Protein AF-A0A523MNP1-F1 (afdb_monomer_lite)

Secondary structure (DSSP, 8-state):
--HHHHHHHHHTT---HHHHHHHHHHHHH-HHHHHHHHHHHHHHHHHHHHHHHHTSTTHHHHHHHHHHHHHHHHHHHHHHHHHHHHHHHHHHHHHHHHHHHHHHHTT--S-TTHHHHHHHTPPP--HHHHHHHH--

Sequence (136 aa):
MNEAEFLLREIDGTLSPEELLELENTVEARPEFAEKRRYWHRIARELATAKTASFGPMFSDRVLARLREARRSGEDTIYVHLRWMFTRVAMAGVGLALVLGVYNATGGPEFSTTLVETLFGLPATNLESAVMLADA

pLDDT: mean 77.7, std 13.32, range [50.22, 93.75]

Radius of gyration: 42.93 Å; chains: 1; bounding box: 68×45×113 Å

Structure (mmCIF, N/CA/C/O backbone):
data_AF-A0A523MNP1-F1
#
_entry.id   AF-A0A523MNP1-F1
#
loop_
_atom_site.group_PDB
_atom_site.id
_atom_site.type_symbol
_atom_site.label_atom_id
_atom_site.label_alt_id
_atom_site.label_comp_id
_atom_site.label_asym_id
_atom_site.label_entity_id
_atom_site.label_seq_id
_atom_site.pdbx_PDB_ins_code
_atom_site.Cartn_x
_atom_site.Cartn_y
_atom_site.Cartn_z
_atom_site.occupancy
_atom_site.B_iso_or_equiv
_atom_site.auth_seq_id
_atom_site.auth_comp_id
_atom_site.auth_asym_id
_atom_site.auth_atom_id
_atom_site.pdbx_PDB_model_num
ATOM 1 N N . MET A 1 1 ? -34.635 3.748 21.398 1.00 60.41 1 MET A N 1
ATOM 2 C CA . MET A 1 1 ? -33.167 3.898 21.348 1.00 60.41 1 MET A CA 1
ATOM 3 C C . MET A 1 1 ? -32.621 2.846 20.394 1.00 60.41 1 MET A C 1
ATOM 5 O O . MET A 1 1 ? -33.147 1.739 20.400 1.00 60.41 1 MET A O 1
ATOM 9 N N . ASN A 1 2 ? -31.685 3.191 19.508 1.00 85.31 2 ASN A N 1
ATOM 10 C CA . ASN A 1 2 ? -31.163 2.244 18.520 1.00 85.31 2 ASN A CA 1
ATOM 11 C C . ASN A 1 2 ? -30.223 1.239 19.210 1.00 85.31 2 ASN A C 1
ATOM 13 O O . ASN A 1 2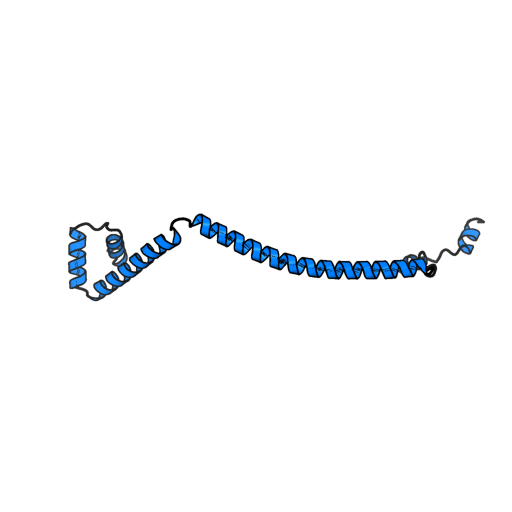 ? -29.274 1.642 19.876 1.00 85.31 2 ASN A O 1
ATOM 17 N N . GLU A 1 3 ? -30.484 -0.060 19.049 1.00 85.69 3 GLU A N 1
ATOM 18 C CA . GLU A 1 3 ? -29.690 -1.150 19.638 1.00 85.69 3 GLU A CA 1
ATOM 19 C C . GLU A 1 3 ? -28.192 -1.026 19.321 1.00 85.69 3 GLU A C 1
ATOM 21 O O . GLU A 1 3 ? -27.343 -1.244 20.183 1.00 85.69 3 GLU A O 1
ATOM 26 N N . ALA A 1 4 ? -27.866 -0.648 18.082 1.00 83.88 4 ALA A N 1
ATOM 27 C CA . ALA A 1 4 ? -26.485 -0.509 17.632 1.00 83.88 4 ALA A CA 1
ATOM 28 C C . ALA A 1 4 ? -25.780 0.689 18.285 1.00 83.88 4 ALA A C 1
ATOM 30 O O . ALA A 1 4 ? -24.609 0.603 18.636 1.00 83.88 4 ALA A O 1
ATOM 31 N N . GLU A 1 5 ? -26.499 1.793 18.477 1.00 88.00 5 GLU A N 1
ATOM 32 C CA . GLU A 1 5 ? -25.973 2.998 19.122 1.00 88.00 5 GLU A CA 1
ATOM 33 C C . GLU A 1 5 ? -25.683 2.748 20.604 1.00 88.00 5 GLU A C 1
ATOM 35 O O . GLU A 1 5 ? -24.653 3.175 21.119 1.00 88.00 5 GLU A O 1
ATOM 40 N N . PHE A 1 6 ? -26.550 1.984 21.272 1.00 87.88 6 PHE A N 1
ATOM 41 C CA . PHE A 1 6 ? -26.376 1.633 22.678 1.00 87.88 6 PHE A CA 1
ATOM 42 C C . PHE A 1 6 ? -25.139 0.750 22.909 1.00 87.88 6 PHE A C 1
ATOM 44 O O . PHE A 1 6 ? -24.341 1.026 23.803 1.00 87.88 6 PHE A O 1
ATOM 51 N N . LEU A 1 7 ? -24.917 -0.247 22.043 1.00 89.00 7 LEU A N 1
ATOM 52 C CA . LEU A 1 7 ? -23.721 -1.100 22.080 1.00 89.00 7 LEU A CA 1
ATOM 53 C C . LEU A 1 7 ? -22.434 -0.346 21.707 1.00 89.00 7 LEU A C 1
ATOM 55 O O . LEU A 1 7 ? -21.372 -0.632 22.253 1.00 89.00 7 LEU A O 1
ATOM 59 N N . LEU A 1 8 ? -22.502 0.624 20.791 1.00 88.12 8 LEU A N 1
ATOM 60 C CA . LEU A 1 8 ? -21.348 1.470 20.467 1.00 88.12 8 LEU A CA 1
ATOM 61 C C . LEU A 1 8 ? -20.953 2.346 21.658 1.00 88.12 8 LEU A C 1
ATOM 63 O O . LEU A 1 8 ? -19.783 2.380 22.028 1.00 88.12 8 LEU A O 1
ATOM 67 N N . ARG A 1 9 ? -21.933 2.975 22.317 1.00 90.75 9 ARG A N 1
ATOM 68 C CA . ARG A 1 9 ? -21.697 3.773 23.529 1.00 90.75 9 ARG A CA 1
ATOM 69 C C . ARG A 1 9 ? -21.100 2.947 24.667 1.00 90.75 9 ARG A C 1
ATOM 71 O O . ARG A 1 9 ? -20.270 3.473 25.410 1.00 90.75 9 ARG A O 1
ATOM 78 N N . GLU A 1 10 ? -21.490 1.675 24.784 1.00 92.19 10 GLU A N 1
ATOM 79 C CA . GLU A 1 10 ? -20.877 0.717 25.712 1.00 92.19 10 GLU A CA 1
ATOM 80 C C . GLU A 1 10 ? -19.390 0.512 25.405 1.00 92.19 10 GLU A C 1
ATOM 82 O O . GLU A 1 10 ? -18.548 0.645 26.292 1.00 92.19 10 GLU A O 1
ATOM 87 N N . ILE A 1 11 ? -19.063 0.206 24.147 1.00 90.69 11 ILE A N 1
ATOM 88 C CA . ILE A 1 11 ? -17.687 -0.049 23.700 1.00 90.69 11 ILE A CA 1
ATOM 89 C C . ILE A 1 11 ? -16.806 1.188 23.891 1.00 90.69 11 ILE A C 1
ATOM 91 O O . ILE A 1 11 ? -15.648 1.056 24.287 1.00 90.69 11 ILE A O 1
ATOM 95 N N . ASP A 1 12 ? -17.367 2.374 23.664 1.00 88.69 12 ASP A N 1
ATOM 96 C CA . ASP A 1 12 ? -16.691 3.654 23.868 1.00 88.69 12 ASP A CA 1
ATOM 97 C C . ASP A 1 12 ? -16.577 4.047 25.355 1.00 88.69 12 ASP A C 1
ATOM 99 O O . ASP A 1 12 ? -15.915 5.032 25.684 1.00 88.69 12 ASP A O 1
ATOM 103 N N . GLY A 1 13 ? -17.200 3.294 26.271 1.00 89.62 13 GLY A N 1
ATOM 104 C CA . GLY A 1 13 ? -17.165 3.560 27.713 1.00 89.62 13 GLY A CA 1
ATOM 105 C C . GLY A 1 13 ? -17.949 4.808 28.133 1.00 89.62 13 GLY A C 1
ATOM 106 O O . GLY A 1 13 ? -17.635 5.418 29.151 1.00 89.62 13 GLY A O 1
ATOM 107 N N . THR A 1 14 ? -18.953 5.205 27.345 1.00 93.06 14 THR A N 1
ATOM 108 C CA . THR A 1 14 ? -19.757 6.429 27.553 1.00 93.06 14 THR A CA 1
ATOM 109 C C . THR A 1 14 ? -21.126 6.166 28.185 1.00 93.06 14 THR A C 1
ATOM 111 O O . THR A 1 14 ? -21.944 7.083 28.304 1.00 93.06 14 THR A O 1
ATOM 114 N N . LEU A 1 15 ? -21.404 4.916 28.561 1.00 91.12 15 LEU A N 1
ATOM 115 C CA . LEU A 1 15 ? -22.618 4.567 29.290 1.00 91.12 15 LEU A CA 1
ATOM 116 C C . LEU A 1 15 ? -22.511 4.984 30.754 1.00 91.12 15 LEU A C 1
ATOM 118 O O . LEU A 1 15 ? -21.487 4.785 31.413 1.00 91.12 15 LEU A O 1
ATOM 122 N N . SER A 1 16 ? -23.604 5.538 31.264 1.00 92.44 16 SER A N 1
ATOM 123 C CA . SER A 1 16 ? -23.780 5.777 32.691 1.00 92.44 16 SER A CA 1
ATOM 124 C C . SER A 1 16 ? -23.996 4.457 33.456 1.00 92.44 16 SER A C 1
ATOM 126 O O . SER A 1 16 ? -24.378 3.444 32.862 1.00 92.44 16 SER A O 1
ATOM 128 N N . PRO A 1 17 ? -23.793 4.438 34.787 1.00 91.19 17 PRO A N 1
ATOM 129 C CA . PRO A 1 17 ? -24.038 3.247 35.605 1.00 91.19 17 PRO A CA 1
ATOM 130 C C . PRO A 1 17 ? -25.482 2.727 35.531 1.00 91.19 17 PRO A C 1
ATOM 132 O O . PRO A 1 17 ? -25.707 1.523 35.602 1.00 91.19 17 PRO A O 1
ATOM 135 N N . GLU A 1 18 ? -26.456 3.625 35.366 1.00 91.88 18 GLU A N 1
ATOM 136 C CA . GLU A 1 18 ? -27.875 3.275 35.231 1.00 91.88 18 GLU A CA 1
ATOM 137 C C . GLU A 1 18 ? -28.153 2.576 33.892 1.00 91.88 18 GLU A C 1
ATOM 139 O O . GLU A 1 18 ? -28.809 1.536 33.857 1.00 91.88 18 GLU A O 1
ATOM 144 N N . GLU A 1 19 ? -27.574 3.081 32.798 1.00 90.69 19 GLU A N 1
ATOM 145 C CA . GLU A 1 19 ? -27.681 2.462 31.470 1.00 90.69 19 GLU A CA 1
ATOM 146 C C . GLU A 1 19 ? -26.971 1.097 31.407 1.00 90.69 19 GLU A C 1
ATOM 148 O O . GLU A 1 19 ? -27.418 0.203 30.692 1.00 90.69 19 GLU A O 1
ATOM 153 N N . LEU A 1 20 ? -25.884 0.898 32.163 1.00 89.75 20 LEU A N 1
ATOM 154 C CA . LEU A 1 20 ? -25.220 -0.409 32.266 1.00 89.75 20 LEU A CA 1
ATOM 155 C C . LEU A 1 20 ? -26.119 -1.460 32.931 1.00 89.75 20 LEU A C 1
ATOM 157 O O . LEU A 1 20 ? -26.164 -2.599 32.469 1.00 89.75 20 LEU A O 1
ATOM 161 N N . LEU A 1 21 ? -26.865 -1.077 33.970 1.00 91.38 21 LEU A N 1
ATOM 162 C CA . LEU A 1 21 ? -27.850 -1.961 34.601 1.00 91.38 21 LEU A CA 1
ATOM 163 C C . LEU A 1 21 ? -29.013 -2.272 33.649 1.00 91.38 21 LEU A C 1
ATOM 165 O O . LEU A 1 21 ? -29.459 -3.414 33.561 1.00 91.38 21 LEU A O 1
ATOM 169 N N . GLU A 1 22 ? -29.488 -1.280 32.893 1.00 90.06 22 GLU A N 1
ATOM 170 C CA . GLU A 1 22 ? -30.512 -1.486 31.862 1.00 90.06 22 GLU A CA 1
ATOM 171 C C . GLU A 1 22 ? -30.025 -2.427 30.747 1.00 90.06 22 GLU A C 1
ATOM 173 O O . GLU A 1 22 ? -30.768 -3.305 30.294 1.00 90.06 22 GLU A O 1
ATOM 178 N N . LEU A 1 23 ? -28.761 -2.295 30.339 1.00 87.62 23 LEU A N 1
ATOM 179 C CA . LEU A 1 23 ? -28.119 -3.182 29.375 1.00 87.62 23 LEU A CA 1
ATOM 180 C C . LEU A 1 23 ? -28.074 -4.624 29.889 1.00 87.62 23 LEU A C 1
ATOM 182 O O . LEU A 1 23 ? -28.402 -5.546 29.143 1.00 87.62 23 LEU A O 1
ATOM 186 N N . GLU A 1 24 ? -27.685 -4.825 31.145 1.00 89.81 24 GLU A N 1
ATOM 187 C CA . GLU A 1 24 ? -27.590 -6.151 31.756 1.00 89.81 24 GLU A CA 1
ATOM 188 C C . GLU A 1 24 ? -28.968 -6.821 31.844 1.00 89.81 24 GLU A C 1
ATOM 190 O O . GLU A 1 24 ? -29.140 -7.937 31.349 1.00 89.81 24 GLU A O 1
ATOM 195 N N . ASN A 1 25 ? -29.986 -6.080 32.291 1.00 91.00 25 ASN A N 1
ATOM 196 C CA . ASN A 1 25 ? -31.380 -6.532 32.282 1.00 91.00 25 ASN A CA 1
ATOM 197 C C . ASN A 1 25 ? -31.876 -6.879 30.865 1.00 91.00 25 ASN A C 1
ATOM 199 O O . ASN A 1 25 ? -32.602 -7.854 30.664 1.00 91.00 25 ASN A O 1
ATOM 203 N N . THR A 1 26 ? -31.478 -6.100 29.856 1.00 89.38 26 THR A N 1
ATOM 204 C CA . THR A 1 26 ? -31.851 -6.349 28.454 1.00 89.38 26 THR A CA 1
ATOM 205 C C . THR A 1 26 ? -31.181 -7.609 27.908 1.00 89.38 26 THR A C 1
ATOM 207 O O . THR A 1 26 ? -31.807 -8.368 27.167 1.00 89.38 26 THR A O 1
ATOM 210 N N . VAL A 1 27 ? -29.925 -7.856 28.282 1.00 89.31 27 VAL A N 1
ATOM 211 C CA . VAL A 1 27 ? -29.171 -9.063 27.915 1.00 89.31 27 VAL A CA 1
ATOM 212 C C . VAL A 1 27 ? -29.783 -10.311 28.554 1.00 89.31 27 VAL A C 1
ATOM 214 O O . VAL A 1 27 ? -29.887 -11.336 27.878 1.00 89.31 27 VAL A O 1
ATOM 217 N N . GLU A 1 28 ? -30.234 -10.226 29.808 1.00 90.50 28 GLU A N 1
ATOM 218 C CA . GLU A 1 28 ? -30.949 -11.318 30.481 1.00 90.50 28 GLU A CA 1
ATOM 219 C C . GLU A 1 28 ? -32.310 -11.601 29.836 1.00 90.50 28 GLU A C 1
ATOM 221 O O . GLU A 1 28 ? -32.657 -12.757 29.588 1.00 90.50 28 GLU A O 1
ATOM 226 N N . ALA A 1 29 ? -33.068 -10.553 29.505 1.00 91.81 29 ALA A N 1
ATOM 227 C CA . ALA A 1 29 ? -34.379 -10.692 28.879 1.00 91.81 29 ALA A CA 1
ATOM 228 C C . ALA A 1 29 ? -34.309 -11.159 27.412 1.00 91.81 29 ALA A C 1
ATOM 230 O O . ALA A 1 29 ? -35.276 -11.728 26.896 1.00 91.81 29 ALA A O 1
ATOM 231 N N . ARG A 1 30 ? -33.197 -10.893 26.709 1.00 92.44 30 ARG A N 1
ATOM 232 C CA . ARG A 1 30 ? -33.032 -11.158 25.271 1.00 92.44 30 ARG A CA 1
ATOM 233 C C . ARG A 1 30 ? -31.671 -11.803 24.966 1.00 92.44 30 ARG A C 1
ATOM 235 O O . ARG A 1 30 ? -30.703 -11.089 24.691 1.00 92.44 30 ARG A O 1
ATOM 242 N N . PRO A 1 31 ? -31.587 -13.144 24.880 1.00 88.62 31 PRO A N 1
ATOM 243 C CA . PRO A 1 31 ? -30.318 -13.840 24.640 1.00 88.62 31 PRO A CA 1
ATOM 244 C C . PRO A 1 31 ? -29.673 -13.503 23.283 1.00 88.62 31 PRO A C 1
ATOM 246 O O . PRO A 1 31 ? -28.448 -13.475 23.174 1.00 88.62 31 PRO A O 1
ATOM 249 N N . GLU A 1 32 ? -30.466 -13.159 22.264 1.00 90.19 32 GLU A N 1
ATOM 250 C CA . GLU A 1 32 ? -29.963 -12.687 20.961 1.00 90.19 32 GLU A CA 1
ATOM 251 C C . GLU A 1 32 ? -29.124 -11.401 21.087 1.00 90.19 32 GLU A C 1
ATOM 253 O O . GLU A 1 32 ? -28.159 -11.181 20.349 1.00 90.19 32 GLU A O 1
ATOM 258 N N . PHE A 1 33 ? -29.453 -10.553 22.066 1.00 88.69 33 PHE A N 1
ATOM 259 C CA . PHE A 1 33 ? -28.719 -9.323 22.340 1.00 88.69 33 PHE A CA 1
ATOM 260 C C . PHE A 1 33 ? -27.325 -9.618 22.909 1.00 88.69 33 PHE A C 1
ATOM 262 O O . PHE A 1 33 ? -26.347 -8.952 22.559 1.00 88.69 33 PHE A O 1
ATOM 269 N N . ALA A 1 34 ? -27.203 -10.684 23.705 1.00 89.12 34 ALA A N 1
ATOM 270 C CA . ALA A 1 34 ? -25.929 -11.170 24.231 1.00 89.12 34 ALA A CA 1
ATOM 271 C C . ALA A 1 34 ? -24.974 -11.628 23.115 1.00 89.12 34 ALA A C 1
ATOM 273 O O . ALA A 1 34 ? -23.754 -11.464 23.215 1.00 89.12 34 ALA A O 1
ATOM 274 N N . GLU A 1 35 ? -25.501 -12.229 22.047 1.00 91.38 35 GLU A N 1
ATOM 275 C CA . GLU A 1 35 ? -24.702 -12.637 20.886 1.00 91.38 35 GLU A CA 1
ATOM 276 C C . GLU A 1 35 ? -24.221 -11.433 20.078 1.00 91.38 35 GLU A C 1
ATOM 278 O O . GLU A 1 35 ? -23.026 -11.339 19.778 1.00 91.38 35 GLU A O 1
ATOM 283 N N . LYS A 1 36 ? -25.110 -10.467 19.812 1.00 89.62 36 LYS A N 1
ATOM 284 C CA . LYS A 1 36 ? -24.742 -9.197 19.168 1.00 89.62 36 LYS A CA 1
ATOM 285 C C . LYS A 1 36 ? -23.666 -8.455 19.963 1.00 89.62 36 LYS A C 1
ATOM 287 O O . LYS A 1 36 ? -22.660 -8.050 19.381 1.00 89.62 36 LYS A O 1
ATOM 292 N N . ARG A 1 37 ? -23.818 -8.333 21.286 1.00 91.00 37 ARG A N 1
ATOM 293 C CA . ARG A 1 37 ? -22.821 -7.707 22.175 1.00 91.00 37 ARG A CA 1
ATOM 294 C C . ARG A 1 37 ? -21.457 -8.396 22.066 1.00 91.00 37 ARG A C 1
ATOM 296 O O . ARG A 1 37 ? -20.433 -7.739 21.875 1.00 91.00 37 ARG A O 1
ATOM 303 N N . ARG A 1 38 ? -21.429 -9.735 22.091 1.00 91.44 38 ARG A N 1
ATOM 304 C CA . ARG A 1 38 ? -20.194 -10.523 21.904 1.00 91.44 38 ARG A CA 1
ATOM 305 C C . ARG A 1 38 ? -19.554 -10.307 20.532 1.00 91.44 38 ARG A C 1
ATOM 307 O O . ARG A 1 38 ? -18.328 -10.222 20.448 1.00 91.44 38 ARG A O 1
ATOM 314 N N . TYR A 1 39 ? -20.358 -10.224 19.476 1.00 90.94 39 TYR A N 1
ATOM 315 C CA . TYR A 1 39 ? -19.889 -9.949 18.118 1.00 90.94 39 TYR A CA 1
ATOM 316 C C . TYR A 1 39 ? -19.233 -8.566 18.013 1.00 90.94 39 TYR A C 1
ATOM 318 O O . TYR A 1 39 ? -18.091 -8.460 17.564 1.00 90.94 39 TYR A O 1
ATOM 326 N N . TRP A 1 40 ? -19.892 -7.522 18.517 1.00 90.50 40 TRP A N 1
ATOM 327 C CA . TRP A 1 40 ? -19.359 -6.159 18.478 1.00 90.50 40 TRP A CA 1
ATOM 328 C C . TRP A 1 40 ? -18.081 -5.992 19.310 1.00 90.50 40 TRP A C 1
ATOM 330 O O . TRP A 1 40 ? -17.112 -5.407 18.827 1.00 90.50 40 TRP A O 1
ATOM 340 N N . HIS A 1 41 ? -17.998 -6.597 20.499 1.00 91.44 41 HIS A N 1
ATOM 341 C CA . HIS A 1 41 ? -16.754 -6.603 21.281 1.00 91.44 41 HIS A CA 1
ATOM 342 C C . HIS A 1 41 ? -15.600 -7.358 20.614 1.00 91.44 41 HIS A C 1
ATOM 344 O O . HIS A 1 41 ? -14.434 -7.085 20.914 1.00 91.44 41 HIS A O 1
ATOM 350 N N . ARG A 1 42 ? -15.893 -8.346 19.762 1.00 92.31 42 ARG A N 1
ATOM 351 C CA . ARG A 1 42 ? -14.867 -9.042 18.979 1.00 92.31 42 ARG A CA 1
ATOM 352 C C . ARG A 1 42 ? -14.307 -8.111 17.910 1.00 92.31 42 ARG A C 1
ATOM 354 O O . ARG A 1 42 ? -13.099 -7.902 17.882 1.00 92.31 42 ARG A O 1
ATOM 361 N N . ILE A 1 43 ? -15.188 -7.479 17.133 1.00 89.44 43 ILE A N 1
ATOM 362 C CA . ILE A 1 43 ? -14.813 -6.497 16.106 1.00 89.44 43 ILE A CA 1
ATOM 363 C C . ILE A 1 43 ? -14.004 -5.347 16.710 1.00 89.44 43 ILE A C 1
ATOM 365 O O . ILE A 1 43 ? -12.949 -4.997 16.186 1.00 89.44 43 ILE A O 1
ATOM 369 N N . ALA A 1 44 ? -14.446 -4.789 17.839 1.00 87.75 44 ALA A N 1
ATOM 370 C CA . ALA A 1 44 ? -13.736 -3.700 18.507 1.00 87.75 44 ALA A CA 1
ATOM 371 C C . ALA A 1 44 ? -12.309 -4.103 18.925 1.00 87.75 44 ALA A C 1
ATOM 373 O O . ALA A 1 44 ? -11.364 -3.334 18.742 1.00 87.75 44 ALA A O 1
ATOM 374 N N . ARG A 1 45 ? -12.123 -5.333 19.428 1.00 87.12 45 ARG A N 1
ATOM 375 C CA . ARG A 1 45 ? -10.795 -5.872 19.769 1.00 87.12 45 ARG A CA 1
ATOM 376 C C . ARG A 1 45 ? -9.918 -6.094 18.538 1.00 87.12 45 ARG A C 1
ATOM 378 O O . ARG A 1 45 ? -8.737 -5.745 18.559 1.00 87.12 45 ARG A O 1
ATOM 385 N N . GLU A 1 46 ? -10.478 -6.639 17.465 1.00 87.00 46 GLU A N 1
ATOM 386 C CA . GLU A 1 46 ? -9.770 -6.824 16.191 1.00 87.00 46 GLU A CA 1
ATOM 387 C C . GLU A 1 46 ? -9.332 -5.476 15.593 1.00 87.00 46 GLU A C 1
ATOM 389 O O . GLU A 1 46 ? -8.190 -5.320 15.168 1.00 87.00 46 GLU A O 1
ATOM 394 N N . LEU A 1 47 ? -10.182 -4.451 15.657 1.00 84.00 47 LEU A N 1
ATOM 395 C CA . LEU A 1 47 ? -9.837 -3.092 15.229 1.00 84.00 47 LEU A CA 1
ATOM 396 C C . LEU A 1 47 ? -8.754 -2.457 16.107 1.00 84.00 47 LEU A C 1
ATOM 398 O O . LEU A 1 47 ? -7.824 -1.842 15.584 1.00 84.00 47 LEU A O 1
ATOM 402 N N . ALA A 1 48 ? -8.835 -2.610 17.431 1.00 79.75 48 ALA A N 1
ATOM 403 C CA . ALA A 1 48 ? -7.836 -2.066 18.351 1.00 79.75 48 ALA A CA 1
ATOM 404 C C . ALA A 1 48 ? -6.445 -2.688 18.125 1.00 79.75 48 ALA A C 1
ATOM 406 O O . ALA A 1 48 ? -5.433 -1.976 18.110 1.00 79.75 48 ALA A O 1
ATOM 407 N N . THR A 1 49 ? -6.398 -4.000 17.885 1.00 78.81 49 THR A N 1
ATOM 408 C CA . THR A 1 49 ? -5.164 -4.734 17.556 1.00 78.81 49 THR A CA 1
ATOM 409 C C . THR A 1 49 ? -4.638 -4.385 16.158 1.00 78.81 49 THR A C 1
ATOM 411 O O . THR A 1 49 ? -3.440 -4.156 15.982 1.00 78.81 49 THR A O 1
ATOM 414 N N . ALA A 1 50 ? -5.516 -4.228 15.165 1.00 73.56 50 ALA A N 1
ATOM 415 C CA . ALA A 1 50 ? -5.128 -3.789 13.825 1.00 73.56 50 ALA A CA 1
ATOM 416 C C . ALA A 1 50 ? -4.590 -2.347 13.808 1.00 73.56 50 ALA A C 1
ATOM 418 O O . ALA A 1 50 ? -3.614 -2.057 13.109 1.00 73.56 50 ALA A O 1
ATOM 419 N N . LYS A 1 51 ? -5.178 -1.441 14.601 1.00 68.19 51 LYS A N 1
ATOM 420 C CA . LYS A 1 51 ? -4.727 -0.047 14.747 1.00 68.19 51 LYS A CA 1
ATOM 421 C C . LYS A 1 51 ? -3.326 0.026 15.349 1.00 68.19 51 LYS A C 1
ATOM 423 O O . LYS A 1 51 ? -2.493 0.778 14.852 1.00 68.19 51 LYS A O 1
ATOM 428 N N . THR A 1 52 ? -3.044 -0.775 16.373 1.00 64.50 52 THR A N 1
ATOM 429 C CA . THR A 1 52 ? -1.704 -0.849 16.981 1.00 64.50 52 THR A CA 1
ATOM 430 C C . THR A 1 52 ? -0.669 -1.458 16.035 1.00 64.50 52 THR A C 1
ATOM 432 O O . THR A 1 52 ? 0.464 -0.984 15.999 1.00 64.50 52 THR A O 1
ATOM 435 N N . ALA A 1 53 ? -1.042 -2.437 15.206 1.00 62.50 53 ALA A N 1
ATOM 436 C CA . ALA A 1 53 ? -0.147 -2.979 14.181 1.00 62.50 53 ALA A CA 1
ATOM 437 C C . ALA A 1 53 ? 0.132 -1.971 13.046 1.00 62.50 53 ALA A C 1
ATOM 439 O O . ALA A 1 53 ? 1.285 -1.790 12.635 1.00 62.50 53 ALA A O 1
ATOM 440 N N . SER A 1 54 ? -0.913 -1.284 12.574 1.00 60.94 54 SER A N 1
ATOM 441 C CA . SER A 1 54 ? -0.856 -0.368 11.426 1.00 60.94 54 SER A CA 1
ATOM 442 C C . SER A 1 54 ? -0.220 0.978 11.767 1.00 60.94 54 SER A C 1
ATOM 444 O O . SER A 1 54 ? 0.517 1.506 10.951 1.00 60.94 54 SER A O 1
ATOM 446 N N . PHE A 1 55 ? -0.421 1.505 12.976 1.00 63.47 55 PHE A N 1
ATOM 447 C CA . PHE A 1 55 ? 0.206 2.748 13.451 1.00 63.47 55 PHE A CA 1
ATOM 448 C C . PHE A 1 55 ? 1.320 2.504 14.474 1.00 63.47 55 PHE A C 1
ATOM 450 O O . PHE A 1 55 ? 1.710 3.408 15.211 1.00 63.47 55 PHE A O 1
ATOM 457 N N . GLY A 1 56 ? 1.838 1.276 14.532 1.00 64.19 56 GLY A N 1
ATOM 458 C CA . GLY A 1 56 ? 2.969 0.940 15.387 1.00 64.19 56 GLY A CA 1
ATOM 459 C C . GLY A 1 56 ? 4.225 1.755 15.042 1.00 64.19 56 GLY A C 1
ATOM 460 O O . GLY A 1 56 ? 4.322 2.318 13.942 1.00 64.19 56 GLY A O 1
ATOM 461 N N . PRO A 1 57 ? 5.209 1.806 15.957 1.00 69.25 57 PRO A N 1
ATOM 462 C CA . PRO A 1 57 ? 6.454 2.541 15.755 1.00 69.25 57 PRO A CA 1
ATOM 463 C C . PRO A 1 57 ? 7.115 2.174 14.418 1.00 69.25 57 PRO A C 1
ATOM 465 O O . PRO A 1 57 ? 7.029 1.036 13.953 1.00 69.25 57 PRO A O 1
ATOM 468 N N . MET A 1 58 ? 7.749 3.164 13.783 1.00 75.50 58 MET A N 1
ATOM 469 C CA . MET A 1 58 ? 8.350 3.052 12.445 1.00 75.50 58 MET A CA 1
ATOM 470 C C . MET A 1 58 ? 7.354 2.781 11.296 1.00 75.50 58 MET A C 1
ATOM 472 O O . MET A 1 58 ? 7.735 2.265 10.246 1.00 75.50 58 MET A O 1
ATOM 476 N N . PHE A 1 59 ? 6.067 3.135 11.433 1.00 75.06 59 PHE A N 1
ATOM 477 C CA . PHE A 1 59 ? 5.121 3.113 10.302 1.00 75.06 59 PHE A CA 1
ATOM 478 C C . PHE A 1 59 ? 5.645 3.905 9.094 1.00 75.06 59 PHE A C 1
ATOM 480 O O . PHE A 1 59 ? 5.699 3.365 7.991 1.00 75.06 59 PHE A O 1
ATOM 487 N N . SER A 1 60 ? 6.103 5.140 9.315 1.00 77.56 60 SER A N 1
ATOM 488 C CA . SER A 1 60 ? 6.647 6.001 8.259 1.00 77.56 60 SER A CA 1
ATOM 489 C C . SER A 1 60 ? 7.851 5.368 7.561 1.00 77.56 60 SER A C 1
ATOM 491 O O . SER A 1 60 ? 7.919 5.382 6.335 1.00 77.56 60 SER A O 1
ATOM 493 N N . ASP A 1 61 ? 8.752 4.734 8.317 1.00 77.88 61 ASP A N 1
ATOM 494 C CA . ASP A 1 61 ? 9.923 4.058 7.752 1.00 77.88 61 ASP A CA 1
ATOM 495 C C . ASP A 1 61 ? 9.523 2.839 6.920 1.00 77.88 61 ASP A C 1
ATOM 497 O O . ASP A 1 61 ? 10.048 2.638 5.826 1.00 77.88 61 ASP A O 1
ATOM 501 N N . ARG A 1 62 ? 8.537 2.057 7.382 1.00 80.25 62 ARG A N 1
ATOM 502 C CA . ARG A 1 62 ? 7.997 0.906 6.639 1.00 80.25 62 ARG A CA 1
ATOM 503 C C . ARG A 1 62 ? 7.295 1.333 5.349 1.00 80.25 62 ARG A C 1
ATOM 505 O O . ARG A 1 62 ? 7.468 0.684 4.318 1.00 80.25 62 ARG A O 1
ATOM 512 N N . VAL A 1 63 ? 6.543 2.434 5.379 1.00 80.88 63 VAL A N 1
ATOM 513 C CA . VA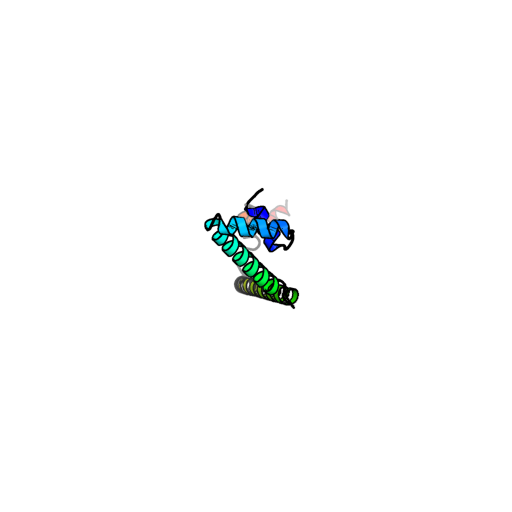L A 1 63 ? 5.898 3.008 4.187 1.00 80.88 63 VAL A CA 1
ATOM 514 C C . VAL A 1 63 ? 6.945 3.522 3.197 1.00 80.88 63 VAL A C 1
ATOM 516 O O . VAL A 1 63 ? 6.885 3.185 2.015 1.00 80.88 63 VAL A O 1
ATOM 519 N N . LEU A 1 64 ? 7.941 4.276 3.667 1.00 81.75 64 LEU A N 1
ATOM 520 C CA . LEU A 1 64 ? 9.024 4.792 2.826 1.00 81.75 64 LEU A CA 1
ATOM 521 C C . LEU A 1 64 ? 9.878 3.670 2.228 1.00 81.75 64 LEU A C 1
ATOM 523 O O . LEU A 1 64 ? 10.241 3.746 1.053 1.00 81.75 64 LEU A O 1
ATOM 527 N N . ALA A 1 65 ? 10.173 2.622 2.998 1.00 82.31 65 ALA A N 1
ATOM 528 C CA . ALA A 1 65 ? 10.874 1.441 2.504 1.00 82.31 65 ALA A CA 1
ATOM 529 C C . ALA A 1 65 ? 10.088 0.777 1.366 1.00 82.31 65 ALA A C 1
ATOM 531 O O . ALA A 1 65 ? 10.640 0.550 0.290 1.00 82.31 65 ALA A O 1
ATOM 532 N N . ARG A 1 66 ? 8.779 0.571 1.550 1.00 80.25 66 ARG A N 1
ATOM 533 C CA . ARG A 1 66 ? 7.920 -0.061 0.541 1.00 80.25 66 ARG A CA 1
ATOM 534 C C . ARG A 1 66 ? 7.758 0.785 -0.724 1.00 80.25 66 ARG A C 1
ATOM 536 O O . ARG A 1 66 ? 7.740 0.236 -1.822 1.00 80.25 66 ARG A O 1
ATOM 543 N N . LEU A 1 67 ? 7.704 2.111 -0.592 1.00 79.31 67 LEU A N 1
ATOM 544 C CA . LEU A 1 67 ? 7.701 3.034 -1.734 1.00 79.31 67 LEU A CA 1
ATOM 545 C C . LEU A 1 67 ? 9.027 3.006 -2.510 1.00 79.31 67 LEU A C 1
ATOM 547 O O . LEU A 1 67 ? 9.016 3.020 -3.740 1.00 79.31 67 LEU A O 1
ATOM 551 N N . ARG A 1 68 ? 10.170 2.942 -1.814 1.00 77.81 68 ARG A N 1
ATOM 552 C CA . ARG A 1 68 ? 11.494 2.822 -2.454 1.00 77.81 68 ARG A CA 1
ATOM 553 C C . ARG A 1 68 ? 11.651 1.496 -3.197 1.00 77.81 68 ARG A C 1
ATOM 555 O O . ARG A 1 68 ? 12.174 1.498 -4.307 1.00 77.81 68 ARG A O 1
ATOM 562 N N . GLU A 1 69 ? 11.179 0.400 -2.611 1.00 77.50 69 GLU A N 1
ATOM 563 C CA . GLU A 1 69 ? 11.160 -0.934 -3.228 1.00 77.50 69 GLU A CA 1
ATOM 564 C C . GLU A 1 69 ? 10.333 -0.933 -4.524 1.00 77.50 69 GLU A C 1
ATOM 566 O O . GLU A 1 69 ? 10.820 -1.328 -5.583 1.00 77.50 69 GLU A O 1
ATOM 571 N N . ALA A 1 70 ? 9.106 -0.402 -4.463 1.00 71.06 70 ALA A N 1
ATOM 572 C CA . ALA A 1 70 ? 8.212 -0.310 -5.615 1.00 71.06 70 ALA A CA 1
ATOM 573 C C . ALA A 1 70 ? 8.802 0.559 -6.739 1.00 71.06 70 ALA A C 1
ATOM 575 O O . ALA A 1 70 ? 8.700 0.210 -7.915 1.00 71.06 70 ALA A O 1
ATOM 576 N N . ARG A 1 71 ? 9.464 1.667 -6.382 1.00 70.56 71 ARG A N 1
ATOM 577 C CA . ARG A 1 71 ? 10.126 2.549 -7.349 1.00 70.56 71 ARG A CA 1
ATOM 578 C C . ARG A 1 71 ? 11.302 1.865 -8.049 1.00 70.56 71 ARG A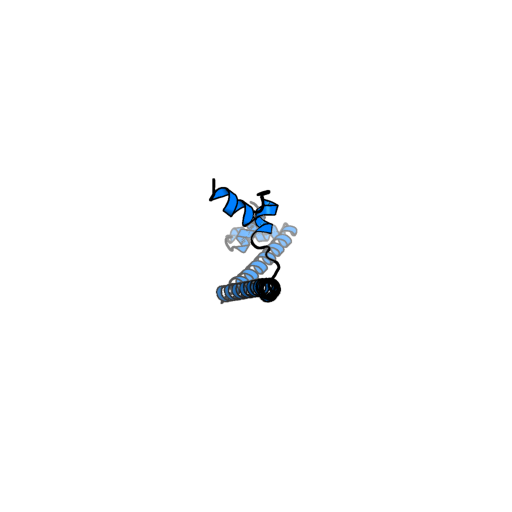 C 1
ATOM 580 O O . ARG A 1 71 ? 11.383 1.941 -9.270 1.00 70.56 71 ARG A O 1
ATOM 587 N N . ARG A 1 72 ? 12.165 1.163 -7.305 1.00 69.19 72 ARG A N 1
ATOM 588 C CA . ARG A 1 72 ? 13.290 0.406 -7.884 1.00 69.19 72 ARG A CA 1
ATOM 589 C C . ARG A 1 72 ? 12.807 -0.692 -8.830 1.00 69.19 72 ARG A C 1
ATOM 591 O O . ARG A 1 72 ? 13.295 -0.785 -9.947 1.00 69.19 72 ARG A O 1
ATOM 598 N N . SER A 1 73 ? 11.788 -1.451 -8.427 1.00 66.62 73 SER A N 1
ATOM 599 C CA . SER A 1 73 ? 11.203 -2.511 -9.260 1.00 66.62 73 SER A CA 1
ATOM 600 C C . SER A 1 73 ? 10.627 -1.983 -10.585 1.00 66.62 73 SER A C 1
ATOM 602 O O . SER A 1 73 ? 10.815 -2.604 -11.637 1.00 66.62 73 SER A O 1
ATOM 604 N N . GLY A 1 74 ? 9.959 -0.824 -10.555 1.00 65.38 74 GLY A N 1
ATOM 605 C CA . GLY A 1 74 ? 9.443 -0.173 -11.761 1.00 65.38 74 GLY A CA 1
ATOM 606 C C . GLY A 1 74 ? 10.549 0.376 -12.667 1.00 65.38 74 GLY A C 1
ATOM 607 O O . GLY A 1 74 ? 10.517 0.152 -13.878 1.00 65.38 74 GLY A O 1
ATOM 608 N N . GLU A 1 75 ? 11.544 1.055 -12.087 1.00 65.56 75 GLU A N 1
ATOM 609 C CA . GLU A 1 75 ? 12.677 1.630 -12.824 1.00 65.56 75 GLU A CA 1
ATOM 610 C C . GLU A 1 75 ? 13.534 0.541 -13.490 1.00 65.56 75 GLU A C 1
ATOM 612 O O . GLU A 1 75 ? 13.846 0.667 -14.674 1.00 65.56 75 GLU A O 1
ATOM 617 N N . ASP A 1 76 ? 13.824 -0.566 -12.801 1.00 67.62 76 ASP A N 1
ATOM 618 C CA . ASP A 1 76 ? 14.614 -1.672 -13.357 1.00 67.62 76 ASP A CA 1
ATOM 619 C C . ASP A 1 76 ? 13.907 -2.345 -14.542 1.00 67.62 76 ASP A C 1
ATOM 621 O O . ASP A 1 76 ? 14.524 -2.627 -15.573 1.00 67.62 76 ASP A O 1
ATOM 625 N N . THR A 1 77 ? 12.591 -2.546 -14.448 1.00 70.69 77 THR A N 1
ATOM 626 C CA . THR A 1 77 ? 11.818 -3.196 -15.518 1.00 70.69 77 THR A CA 1
ATOM 627 C C . THR A 1 77 ? 11.772 -2.333 -16.781 1.00 70.69 77 THR A C 1
ATOM 629 O O . THR A 1 77 ? 11.967 -2.840 -17.893 1.00 70.69 77 THR A O 1
ATOM 632 N N . ILE A 1 78 ? 11.562 -1.021 -16.621 1.00 74.00 78 ILE A N 1
ATOM 633 C CA . ILE A 1 78 ? 11.545 -0.060 -17.731 1.00 74.00 78 ILE A CA 1
ATOM 634 C C . ILE A 1 78 ? 12.946 0.081 -18.332 1.00 74.00 78 ILE A C 1
ATOM 636 O O . ILE A 1 78 ? 13.095 0.049 -19.554 1.00 74.00 78 ILE A O 1
ATOM 640 N N . TYR A 1 79 ? 13.980 0.183 -17.496 1.00 77.00 79 TYR A N 1
ATOM 641 C CA . TYR A 1 79 ? 15.360 0.346 -17.946 1.00 77.00 79 TYR A CA 1
ATOM 642 C C . TYR A 1 79 ? 15.843 -0.850 -18.776 1.00 77.00 79 TYR A C 1
ATOM 644 O O . TYR A 1 79 ? 16.473 -0.663 -19.820 1.00 77.00 79 TYR A O 1
ATOM 652 N N . VAL A 1 80 ? 15.498 -2.079 -18.376 1.00 75.00 80 VAL A N 1
ATOM 653 C CA . VAL A 1 80 ? 15.837 -3.299 -19.130 1.00 75.00 80 VAL A CA 1
ATOM 654 C C . VAL A 1 80 ? 15.188 -3.299 -20.518 1.00 75.00 80 VAL A C 1
ATOM 656 O O . VAL A 1 80 ? 15.866 -3.576 -21.512 1.00 75.00 80 VAL A O 1
ATOM 659 N N . HIS A 1 81 ? 13.907 -2.934 -20.612 1.00 77.00 81 HIS A N 1
ATOM 660 C CA . HIS A 1 81 ? 13.202 -2.869 -21.896 1.00 77.00 81 HIS A CA 1
ATOM 661 C C . HIS A 1 81 ? 13.765 -1.765 -22.797 1.00 77.00 81 HIS A C 1
ATOM 663 O O . HIS A 1 81 ? 14.031 -1.999 -23.981 1.00 77.00 81 HIS A O 1
ATOM 669 N N . LEU A 1 82 ? 14.021 -0.584 -22.230 1.00 80.75 82 LEU A N 1
ATOM 670 C CA . LEU A 1 82 ? 14.547 0.561 -22.968 1.00 80.75 82 LEU A CA 1
ATOM 671 C C . LEU A 1 82 ? 15.958 0.282 -23.502 1.00 80.75 82 LEU A C 1
ATOM 673 O O . LEU A 1 82 ? 16.241 0.536 -24.673 1.00 80.75 82 LEU A O 1
ATOM 677 N N . ARG A 1 83 ? 16.822 -0.328 -22.681 1.00 80.00 83 ARG A N 1
ATOM 678 C CA . ARG A 1 83 ? 18.176 -0.736 -23.079 1.00 80.00 83 ARG A CA 1
ATOM 679 C C . ARG A 1 83 ? 18.153 -1.726 -24.241 1.00 80.00 83 ARG A C 1
ATOM 681 O O . ARG A 1 83 ? 18.961 -1.606 -25.165 1.00 80.00 83 ARG A O 1
ATOM 688 N N . TRP A 1 84 ? 17.242 -2.695 -24.217 1.00 81.00 84 TRP A N 1
ATOM 689 C CA . TRP A 1 84 ? 17.142 -3.700 -25.272 1.00 81.00 84 TRP A CA 1
ATOM 690 C C . TRP A 1 84 ? 16.673 -3.106 -26.605 1.00 81.00 84 TRP A C 1
ATOM 692 O O . TRP A 1 84 ? 17.276 -3.383 -27.645 1.00 81.00 84 TRP A O 1
ATOM 702 N N . MET A 1 85 ? 15.659 -2.232 -26.578 1.00 82.81 85 MET A N 1
ATOM 703 C CA . MET A 1 85 ? 15.205 -1.517 -27.776 1.00 82.81 85 MET A CA 1
ATOM 704 C C . MET A 1 85 ? 16.311 -0.628 -28.348 1.00 82.81 85 MET A C 1
ATOM 706 O O . MET A 1 85 ? 16.595 -0.696 -29.544 1.00 82.81 85 MET A O 1
ATOM 710 N N . PHE A 1 86 ? 16.990 0.143 -27.494 1.00 87.62 86 PHE A N 1
ATOM 711 C CA . PHE A 1 86 ? 18.050 1.051 -27.927 1.00 87.62 86 PHE A CA 1
ATOM 712 C C . PHE A 1 86 ? 19.230 0.300 -28.548 1.00 87.62 86 PHE A C 1
ATOM 714 O O . PHE A 1 86 ? 19.740 0.705 -29.587 1.00 87.62 86 PHE A O 1
ATOM 721 N N . THR A 1 87 ? 19.619 -0.842 -27.972 1.00 86.06 87 THR A N 1
ATOM 722 C CA . THR A 1 87 ? 20.705 -1.674 -28.516 1.00 86.06 87 THR A CA 1
ATOM 723 C C . THR A 1 87 ? 20.358 -2.198 -29.911 1.00 86.06 87 THR A C 1
ATOM 725 O O . THR A 1 87 ? 21.196 -2.163 -30.808 1.00 86.06 87 THR A O 1
ATOM 728 N N . ARG A 1 88 ? 19.113 -2.640 -30.135 1.00 87.69 88 ARG A N 1
ATOM 729 C CA . ARG A 1 88 ? 18.668 -3.109 -31.457 1.00 87.69 88 ARG A CA 1
ATOM 730 C C . ARG A 1 88 ? 18.661 -1.996 -32.499 1.00 87.69 88 ARG A C 1
ATOM 732 O O . ARG A 1 88 ? 19.139 -2.208 -33.610 1.00 87.69 88 ARG A O 1
ATOM 739 N N . VAL A 1 89 ? 18.159 -0.819 -32.132 1.00 88.81 89 VAL A N 1
ATOM 740 C CA . VAL A 1 89 ? 18.143 0.354 -33.018 1.00 88.81 89 VAL A CA 1
ATOM 741 C C . VAL A 1 89 ? 19.565 0.819 -33.330 1.00 88.81 89 VAL A C 1
ATOM 743 O O . VAL A 1 89 ? 19.879 1.067 -34.490 1.00 88.81 89 VAL A O 1
ATOM 746 N N . ALA A 1 90 ? 20.450 0.865 -32.331 1.00 88.44 90 ALA A N 1
ATOM 747 C CA . ALA A 1 90 ? 21.852 1.223 -32.525 1.00 88.44 90 ALA A CA 1
ATOM 748 C C . ALA A 1 90 ? 22.561 0.248 -33.478 1.00 88.44 90 ALA A C 1
ATOM 750 O O . ALA A 1 90 ? 23.231 0.688 -34.408 1.00 88.44 90 ALA A O 1
ATOM 751 N N . MET A 1 91 ? 22.364 -1.064 -33.308 1.00 91.44 91 MET A N 1
ATOM 752 C CA . MET A 1 91 ? 22.937 -2.076 -34.207 1.00 91.44 91 MET A CA 1
ATOM 753 C C . MET A 1 91 ? 22.404 -1.945 -35.640 1.00 91.44 91 MET A C 1
ATOM 755 O O . MET A 1 91 ? 23.180 -2.051 -36.589 1.00 91.44 91 MET A O 1
ATOM 759 N N . ALA A 1 92 ? 21.110 -1.658 -35.813 1.00 91.19 92 ALA A N 1
ATOM 760 C CA . ALA A 1 92 ? 20.534 -1.385 -37.129 1.00 91.19 92 ALA A CA 1
ATOM 761 C C . ALA A 1 92 ? 21.133 -0.118 -37.766 1.00 91.19 92 ALA A C 1
ATOM 763 O O . ALA A 1 92 ? 21.468 -0.125 -38.948 1.00 91.19 92 ALA A O 1
ATOM 764 N N . GLY A 1 93 ? 21.327 0.943 -36.976 1.00 91.50 93 GLY A N 1
ATOM 765 C CA . GLY A 1 93 ? 21.956 2.185 -37.423 1.00 91.50 93 GLY A CA 1
ATOM 766 C C . GLY A 1 93 ? 23.411 1.995 -37.853 1.00 91.50 93 GLY A C 1
ATOM 767 O O . GLY A 1 93 ? 23.798 2.472 -38.916 1.00 91.50 93 GLY A O 1
ATOM 768 N N . VAL A 1 94 ? 24.202 1.243 -37.081 1.00 93.56 94 VAL A N 1
ATOM 769 C CA . VAL A 1 94 ? 25.586 0.891 -37.447 1.00 93.56 94 VAL A CA 1
ATOM 770 C C . VAL A 1 94 ? 25.619 0.064 -38.733 1.00 93.56 94 VAL A C 1
ATOM 772 O O . VAL A 1 94 ? 26.435 0.338 -39.610 1.00 93.56 94 VAL A O 1
ATOM 775 N N . GLY A 1 95 ? 24.711 -0.905 -38.881 1.00 93.75 95 GLY A N 1
ATOM 776 C CA . GLY A 1 95 ? 24.580 -1.688 -40.111 1.00 93.75 95 GLY A CA 1
ATOM 777 C C . GLY A 1 95 ? 24.254 -0.816 -41.325 1.00 93.75 95 GLY A C 1
ATOM 778 O O . GLY A 1 95 ? 24.918 -0.922 -42.353 1.00 93.75 95 GLY A O 1
ATOM 779 N N . LEU A 1 96 ? 23.291 0.098 -41.193 1.00 92.88 96 LEU A N 1
ATOM 780 C CA . LEU A 1 96 ? 22.929 1.037 -42.255 1.00 92.88 96 LEU A CA 1
ATOM 781 C C . LEU A 1 96 ? 24.094 1.969 -42.613 1.00 92.88 96 LEU A C 1
ATOM 783 O O . LEU A 1 96 ? 24.372 2.176 -43.792 1.00 92.88 96 LEU A O 1
ATOM 787 N N . ALA A 1 97 ? 24.802 2.494 -41.612 1.00 91.00 97 ALA A N 1
ATOM 788 C CA . ALA A 1 97 ? 25.973 3.341 -41.818 1.00 91.00 97 ALA A CA 1
ATOM 789 C C . ALA A 1 97 ? 27.100 2.594 -42.545 1.00 91.00 97 ALA A C 1
ATOM 791 O O . ALA A 1 97 ? 27.732 3.163 -43.431 1.00 91.00 97 ALA A O 1
ATOM 792 N N . LEU A 1 98 ? 27.320 1.315 -42.225 1.00 92.75 98 LEU A N 1
ATOM 793 C CA . LEU A 1 98 ? 28.271 0.460 -42.939 1.00 92.75 98 LEU A CA 1
ATOM 794 C C . LEU A 1 98 ? 27.859 0.244 -44.394 1.00 92.75 98 LEU A C 1
ATOM 796 O O . LEU A 1 98 ? 28.693 0.391 -45.281 1.00 92.75 98 LEU A O 1
ATOM 800 N N . VAL A 1 99 ? 26.584 -0.057 -44.650 1.00 88.69 99 VAL A N 1
ATOM 801 C CA . VAL A 1 99 ? 26.064 -0.232 -46.016 1.00 88.69 99 VAL A CA 1
ATOM 802 C C . VAL A 1 99 ? 26.241 1.049 -46.831 1.00 88.69 99 VAL A C 1
ATOM 804 O O . VAL A 1 99 ? 26.772 0.996 -47.937 1.00 88.69 99 VAL A O 1
ATOM 807 N N . LEU A 1 100 ? 25.860 2.201 -46.274 1.00 84.31 100 LEU A N 1
ATOM 808 C CA . LEU A 1 100 ? 26.034 3.504 -46.921 1.00 84.31 100 LEU A CA 1
ATOM 809 C C . LEU A 1 100 ? 27.514 3.847 -47.130 1.00 84.31 100 LEU A C 1
ATOM 811 O O . LEU A 1 100 ? 27.880 4.380 -48.175 1.00 84.31 100 LEU A O 1
ATOM 815 N N . GLY A 1 101 ? 28.369 3.517 -46.161 1.00 85.56 101 GLY A N 1
ATOM 816 C CA . GLY A 1 101 ? 29.813 3.711 -46.252 1.00 85.56 101 GLY A CA 1
ATOM 817 C C . GLY A 1 101 ? 30.439 2.880 -47.369 1.00 85.56 101 GLY A C 1
ATOM 818 O O . GLY A 1 101 ? 31.203 3.420 -48.164 1.00 85.56 101 GLY A O 1
ATOM 819 N N . VAL A 1 102 ? 30.075 1.598 -47.475 1.00 86.31 102 VAL A N 1
ATOM 820 C CA . VAL A 1 102 ? 30.524 0.715 -48.563 1.00 86.31 102 VAL A CA 1
ATOM 821 C C . VAL A 1 102 ? 30.009 1.221 -49.905 1.00 86.31 102 VAL A C 1
ATOM 823 O O . VAL A 1 102 ? 30.805 1.359 -50.825 1.00 86.31 102 VAL A O 1
ATOM 826 N N . TYR A 1 103 ? 28.722 1.566 -49.999 1.00 80.31 103 TYR A N 1
ATOM 827 C CA . TYR A 1 103 ? 28.119 2.114 -51.215 1.00 80.31 103 TYR A CA 1
ATOM 828 C C . TYR A 1 103 ? 28.853 3.367 -51.714 1.00 80.31 103 TYR A C 1
ATOM 830 O O . TYR A 1 103 ? 29.157 3.481 -52.900 1.00 80.31 103 TYR A O 1
ATOM 838 N N . ASN A 1 104 ? 29.186 4.286 -50.804 1.00 79.94 104 ASN A N 1
ATOM 839 C CA . ASN A 1 104 ? 29.951 5.488 -51.127 1.00 79.94 104 ASN A CA 1
ATOM 840 C C . ASN A 1 104 ? 31.397 5.145 -51.542 1.00 79.94 104 ASN A C 1
ATOM 842 O O . ASN A 1 104 ? 31.883 5.618 -52.566 1.00 79.94 104 ASN A O 1
ATOM 846 N N . ALA A 1 105 ? 32.069 4.259 -50.800 1.00 80.62 105 ALA A N 1
ATOM 847 C CA . ALA A 1 105 ? 33.459 3.878 -51.059 1.00 80.62 105 ALA A CA 1
ATOM 848 C C . ALA A 1 105 ? 33.657 3.108 -52.374 1.00 80.62 105 ALA A C 1
ATOM 850 O O . ALA A 1 105 ? 34.696 3.257 -53.014 1.00 80.62 105 ALA A O 1
ATOM 851 N N . THR A 1 106 ? 32.680 2.303 -52.804 1.00 81.44 106 THR A N 1
ATOM 852 C CA . THR A 1 106 ? 32.744 1.571 -54.080 1.00 81.44 106 THR A CA 1
ATOM 853 C C . THR A 1 106 ? 32.455 2.448 -55.298 1.00 81.44 106 THR A C 1
ATOM 855 O O . THR A 1 106 ? 32.346 1.917 -56.399 1.00 81.44 106 THR A O 1
ATOM 858 N N . GLY A 1 107 ? 32.323 3.768 -55.119 1.00 63.19 107 GLY A N 1
ATOM 859 C CA . GLY A 1 107 ? 31.943 4.674 -56.196 1.00 63.19 107 GLY A CA 1
ATOM 860 C C . GLY A 1 107 ? 30.545 4.335 -56.682 1.00 63.19 107 GLY A C 1
ATOM 861 O O . GLY A 1 107 ? 30.366 3.989 -57.849 1.00 63.19 107 GLY A O 1
ATOM 862 N N . GLY A 1 108 ? 29.576 4.347 -55.756 1.00 55.66 108 GLY A N 1
ATOM 863 C CA . GLY A 1 108 ? 28.173 4.130 -56.077 1.00 55.66 108 GLY A CA 1
ATOM 864 C C . GLY A 1 108 ? 27.811 4.910 -57.347 1.00 55.66 108 GLY A C 1
ATOM 865 O O . GLY A 1 108 ? 28.195 6.079 -57.438 1.00 55.66 108 GLY A O 1
ATOM 866 N N . PRO A 1 109 ? 27.155 4.271 -58.336 1.00 56.94 109 PRO A N 1
ATOM 867 C CA . PRO A 1 109 ? 26.800 4.906 -59.602 1.00 56.94 109 PRO A CA 1
ATOM 868 C C . PRO A 1 109 ? 26.201 6.286 -59.342 1.00 56.94 109 PRO A C 1
ATOM 870 O O . PRO A 1 109 ? 25.512 6.438 -58.334 1.00 56.94 109 PRO A O 1
ATOM 873 N N . GLU A 1 110 ? 26.518 7.259 -60.203 1.00 56.97 110 GLU A N 1
ATOM 874 C CA . GLU A 1 110 ? 26.184 8.697 -60.159 1.00 56.97 110 GLU A CA 1
ATOM 875 C C . GLU A 1 110 ? 24.671 8.987 -59.981 1.00 56.97 110 GLU A C 1
ATOM 877 O O . GLU A 1 110 ? 24.017 9.608 -60.808 1.00 56.97 110 GLU A O 1
ATOM 882 N N . PHE A 1 111 ? 24.078 8.516 -58.887 1.00 53.59 111 PHE A N 1
ATOM 883 C CA . PHE A 1 111 ? 22.647 8.530 -58.590 1.00 53.59 111 PHE A CA 1
ATOM 884 C C . PHE A 1 111 ? 22.255 9.714 -57.701 1.00 53.59 111 PHE A C 1
ATOM 886 O O . PHE A 1 111 ? 21.093 9.829 -57.303 1.00 53.59 111 PHE A O 1
ATOM 893 N N . SER A 1 112 ? 23.206 10.591 -57.360 1.00 50.22 112 SER A N 1
ATOM 894 C CA . SER A 1 112 ? 22.944 11.748 -56.499 1.00 50.22 112 SER A CA 1
ATOM 895 C C . SER A 1 112 ? 22.032 12.780 -57.166 1.00 50.22 112 SER A C 1
ATOM 897 O O . SER A 1 112 ? 21.290 13.460 -56.462 1.00 50.22 112 SER A O 1
ATOM 899 N N . THR A 1 113 ? 22.014 12.854 -58.496 1.00 52.16 113 THR A N 1
ATOM 900 C CA . THR A 1 113 ? 21.084 13.695 -59.266 1.00 52.16 113 THR A CA 1
ATOM 901 C C . THR A 1 113 ? 19.805 12.947 -59.647 1.00 52.16 113 THR A C 1
ATOM 903 O O . THR A 1 113 ? 18.708 13.484 -59.513 1.00 52.16 113 THR A O 1
ATOM 906 N N . THR A 1 114 ? 19.898 11.661 -59.992 1.00 56.44 114 THR A N 1
ATOM 907 C CA . THR A 1 114 ? 18.779 10.921 -60.600 1.00 56.44 114 THR A CA 1
ATOM 908 C C . THR A 1 114 ? 17.642 10.589 -59.632 1.00 56.44 114 THR A C 1
ATOM 910 O O . THR A 1 114 ? 16.486 10.592 -60.044 1.00 56.44 114 THR A O 1
ATOM 913 N N . LEU A 1 115 ? 17.904 10.294 -58.353 1.00 60.53 115 LEU A N 1
ATOM 914 C CA . LEU A 1 115 ? 16.846 9.823 -57.438 1.00 60.53 115 LEU A CA 1
ATOM 915 C C . LEU A 1 115 ? 15.844 10.919 -57.050 1.00 60.53 115 LEU A C 1
ATOM 917 O O . LEU A 1 115 ? 14.645 10.654 -56.987 1.00 60.53 115 LEU A O 1
ATOM 921 N N . VAL A 1 116 ? 16.320 12.146 -56.825 1.00 58.69 116 VAL A N 1
ATOM 922 C CA . VAL A 1 116 ? 15.451 13.296 -56.530 1.00 58.69 116 VAL A CA 1
ATOM 923 C C . VAL A 1 116 ? 14.729 13.744 -57.805 1.00 58.69 116 VAL A C 1
ATOM 925 O O . VAL A 1 116 ? 13.517 13.940 -57.779 1.00 58.69 116 VAL A O 1
ATOM 928 N N . GLU A 1 117 ? 15.426 13.814 -58.942 1.00 56.44 117 GLU A N 1
ATOM 929 C CA . GLU A 1 117 ? 14.844 14.219 -60.231 1.00 56.44 117 GLU A CA 1
ATOM 930 C C . GLU A 1 117 ? 13.773 13.236 -60.734 1.00 56.44 117 GLU A C 1
ATOM 932 O O . GLU A 1 117 ? 12.719 13.667 -61.201 1.00 56.44 117 GLU A O 1
ATOM 937 N N . THR A 1 118 ? 13.974 11.926 -60.547 1.00 63.59 118 THR A N 1
ATOM 938 C CA . THR A 1 118 ? 12.998 10.889 -60.939 1.00 63.59 118 THR A CA 1
ATOM 939 C C . THR A 1 118 ? 11.760 10.896 -60.038 1.00 63.59 118 THR A C 1
ATOM 941 O O . THR A 1 118 ? 10.657 10.627 -60.510 1.00 63.59 118 THR A O 1
ATOM 944 N N . LEU A 1 119 ? 11.907 11.239 -58.752 1.00 65.62 119 LEU A N 1
ATOM 945 C CA . LEU A 1 119 ? 10.774 11.339 -57.825 1.00 65.62 119 LEU A CA 1
ATOM 946 C C . LEU A 1 119 ? 9.911 12.585 -58.095 1.00 65.62 119 LEU A C 1
ATOM 948 O O . LEU A 1 119 ? 8.700 12.548 -57.884 1.00 65.62 119 LEU A O 1
ATOM 952 N N . PHE A 1 120 ? 10.529 13.673 -58.569 1.00 66.38 120 PHE A N 1
ATOM 9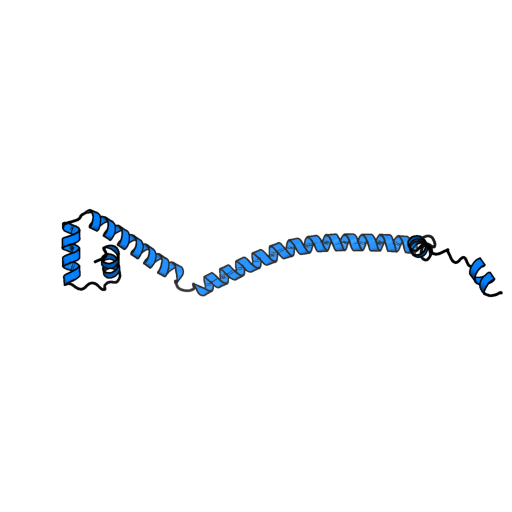53 C CA . PHE A 1 120 ? 9.862 14.942 -58.885 1.00 66.38 120 PHE A CA 1
ATOM 954 C C . PHE A 1 120 ? 9.538 15.133 -60.378 1.00 66.38 120 PHE A C 1
ATOM 956 O O . PHE A 1 120 ? 8.970 16.159 -60.747 1.00 66.38 120 PHE A O 1
ATOM 963 N N . GLY A 1 121 ? 9.853 14.153 -61.232 1.00 59.56 121 GLY A N 1
ATOM 964 C CA . GLY A 1 121 ? 9.560 14.190 -62.669 1.00 59.56 121 GLY A CA 1
ATOM 965 C C . GLY A 1 121 ? 10.302 15.293 -63.430 1.00 59.56 121 GLY A C 1
ATOM 966 O O . GLY A 1 121 ? 9.800 15.778 -64.444 1.00 59.56 121 GLY A O 1
ATOM 967 N N . LEU A 1 122 ? 11.464 15.722 -62.935 1.00 59.75 122 LEU A N 1
ATOM 968 C CA . LEU A 1 122 ? 12.258 16.772 -63.566 1.00 59.75 122 LEU A CA 1
ATOM 969 C C . LEU A 1 122 ? 13.168 16.160 -64.647 1.00 59.75 122 LEU A C 1
ATOM 971 O O . LEU A 1 122 ? 13.753 15.100 -64.416 1.00 59.75 122 LEU A O 1
ATOM 975 N N . PRO A 1 123 ? 13.288 16.786 -65.832 1.00 53.69 123 PRO A N 1
ATOM 976 C CA . PRO A 1 123 ? 14.165 16.289 -66.885 1.00 53.69 123 PRO A CA 1
ATOM 977 C C . PRO A 1 123 ? 15.629 16.389 -66.439 1.00 53.69 123 PRO A C 1
ATOM 979 O O . PRO A 1 123 ? 16.072 17.451 -66.004 1.00 53.69 123 PRO A O 1
ATOM 982 N N . ALA A 1 124 ? 16.363 15.278 -66.558 1.00 56.31 124 ALA A N 1
ATOM 983 C CA . ALA A 1 124 ? 17.779 15.196 -66.213 1.00 56.31 124 ALA A CA 1
ATOM 984 C C . ALA A 1 124 ? 18.566 16.271 -66.976 1.00 56.31 124 ALA A C 1
ATOM 986 O O . ALA A 1 124 ? 18.540 16.325 -68.211 1.00 56.31 124 ALA A O 1
ATOM 987 N N . THR A 1 125 ? 19.250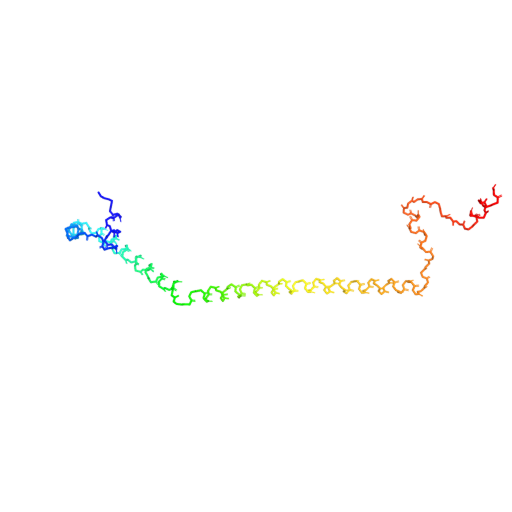 17.149 -66.246 1.00 55.25 125 THR A N 1
ATOM 988 C CA . THR A 1 125 ? 20.081 18.195 -66.853 1.00 55.25 125 THR A CA 1
ATOM 989 C C . THR A 1 125 ? 21.399 17.579 -67.313 1.00 55.25 125 THR A C 1
ATOM 991 O O . THR A 1 125 ? 22.407 17.572 -66.614 1.00 55.25 125 THR A O 1
ATOM 994 N N . ASN A 1 126 ? 21.399 17.019 -68.521 1.00 57.03 126 ASN A N 1
ATOM 995 C CA . ASN A 1 126 ? 22.627 16.547 -69.154 1.00 57.03 126 ASN A CA 1
ATOM 996 C C . ASN A 1 126 ? 23.486 17.765 -69.531 1.00 57.03 126 ASN A C 1
ATOM 998 O O . ASN A 1 126 ? 22.951 18.768 -70.004 1.00 57.03 126 ASN A O 1
ATOM 1002 N N . LEU A 1 127 ? 24.811 17.680 -69.374 1.00 55.41 127 LEU A N 1
ATOM 1003 C CA . LEU A 1 127 ? 25.773 18.747 -69.716 1.00 55.41 127 LEU A CA 1
ATOM 1004 C C . LEU A 1 127 ? 25.551 19.356 -71.1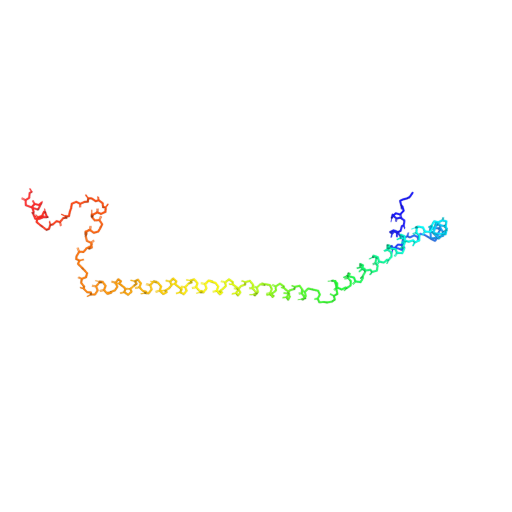15 1.00 55.41 127 LEU A C 1
ATOM 1006 O O . LEU A 1 127 ? 25.747 20.550 -71.313 1.00 55.41 127 LEU A O 1
ATOM 1010 N N . GLU A 1 128 ? 25.070 18.553 -72.060 1.00 56.69 128 GLU A N 1
ATOM 1011 C CA . GLU A 1 128 ? 24.713 18.967 -73.420 1.00 56.69 128 GLU A CA 1
ATOM 1012 C C . GLU A 1 128 ? 23.583 20.019 -73.458 1.00 56.69 128 GLU A C 1
ATOM 1014 O O . GLU A 1 128 ? 23.630 20.964 -74.243 1.00 56.69 128 GLU A O 1
ATOM 1019 N N . SER A 1 129 ? 22.609 19.924 -72.544 1.00 58.75 129 SER A N 1
ATOM 1020 C CA . SER A 1 129 ? 21.521 20.902 -72.398 1.00 58.75 129 SER A CA 1
ATOM 1021 C C . SER A 1 129 ? 21.978 22.211 -71.748 1.00 58.75 129 SER A C 1
ATOM 1023 O O . SER A 1 129 ? 21.476 23.272 -72.107 1.00 58.75 129 SER A O 1
ATOM 1025 N N . ALA A 1 130 ? 22.965 22.157 -70.847 1.00 58.47 130 ALA A N 1
ATOM 1026 C CA . ALA A 1 130 ? 23.534 23.348 -70.217 1.00 58.47 130 ALA A CA 1
ATOM 1027 C C . ALA A 1 130 ? 24.383 24.169 -71.202 1.00 58.47 130 ALA A C 1
ATOM 1029 O O . ALA A 1 130 ? 24.361 25.396 -71.154 1.00 58.47 130 ALA A O 1
ATOM 1030 N N . VAL A 1 131 ? 25.086 23.502 -72.124 1.00 63.50 131 VAL A N 1
ATOM 1031 C CA . VAL A 1 131 ? 25.856 24.172 -73.185 1.00 63.50 131 VAL A CA 1
ATOM 1032 C C . VAL A 1 131 ? 24.926 24.808 -74.223 1.00 63.50 131 VAL A C 1
ATOM 1034 O O . VAL A 1 131 ? 25.124 25.967 -74.570 1.00 63.50 131 VAL A O 1
ATOM 1037 N N . MET A 1 132 ? 23.854 24.126 -74.646 1.00 61.34 132 MET A N 1
ATOM 1038 C CA . MET A 1 132 ? 22.889 24.717 -75.590 1.00 61.34 132 MET A CA 1
ATOM 1039 C C . MET A 1 132 ? 22.131 25.933 -75.038 1.00 61.34 132 MET A C 1
ATOM 1041 O O . MET A 1 132 ? 21.684 26.767 -75.818 1.00 61.34 132 MET A O 1
ATOM 1045 N N . LEU A 1 133 ? 21.978 26.048 -73.716 1.00 59.91 133 LEU A N 1
ATOM 1046 C CA . LEU A 1 133 ? 21.317 27.192 -73.078 1.00 59.91 133 LEU A CA 1
ATOM 1047 C C . LEU A 1 133 ? 22.258 28.385 -72.850 1.00 59.91 133 LEU A C 1
ATOM 1049 O O . LEU A 1 133 ? 21.782 29.490 -72.619 1.00 59.91 133 LEU A O 1
ATOM 1053 N N . ALA A 1 134 ? 23.575 28.157 -72.878 1.00 58.84 134 ALA A N 1
ATOM 1054 C CA . ALA A 1 134 ? 24.586 29.205 -72.753 1.00 58.84 134 ALA A CA 1
ATOM 1055 C C . ALA A 1 134 ? 24.931 29.865 -74.102 1.00 58.84 134 ALA A C 1
ATOM 1057 O O . ALA A 1 134 ? 25.390 31.005 -74.108 1.00 58.84 134 ALA A O 1
ATOM 1058 N N . ASP A 1 135 ? 24.691 29.164 -75.216 1.00 51.31 135 ASP A N 1
ATOM 1059 C CA . ASP A 1 135 ? 24.911 29.647 -76.590 1.00 51.31 135 ASP A CA 1
ATOM 1060 C C . ASP A 1 135 ? 23.642 30.233 -77.260 1.00 51.31 135 ASP A C 1
ATOM 1062 O O . ASP A 1 135 ? 23.666 30.547 -78.454 1.00 51.31 135 ASP A O 1
ATOM 1066 N N . ALA A 1 136 ? 22.542 30.397 -76.513 1.00 51.97 136 ALA A N 1
ATOM 1067 C CA . ALA A 1 136 ? 21.309 31.072 -76.946 1.00 51.97 136 ALA A CA 1
ATOM 1068 C C . ALA A 1 136 ? 21.177 32.461 -76.302 1.00 51.97 136 ALA A C 1
ATOM 1070 O O . ALA A 1 136 ? 20.765 33.400 -77.023 1.00 51.97 136 ALA A O 1
#

Foldseek 3Di:
DDLVVLLVCVLVVNDDPVSVVVLVVVCVVDVVSVVVSVVVVVVSVVVVVVCCVCPPPCNVVVVVVVVVVVVVVVCVVVVVVVVVVVVVVVVVVVVVVVVVVVCVVVVNPPCPQPPVCVVVVHPDPDPVNVVVVVVD